Protein AF-A0A3N1NYY8-F1 (afdb_monomer)

pLDDT: mean 71.82, std 21.51, range [33.75, 98.38]

Sequence (166 aa):
MKVAIALFSLLAALGWLFWPKAQLALPPPATKPQPRVITPAPVITAAPLPKAAQKAQQPPITAKPSVPLRDPLAPGIKAHQPVAPQPLGDPEQYLEAENARHQALLADFAKAARPKIAELERLIAKGRAEGISAGQLAKGERKLAALKAALAAVEAKAPIPRLALP

Mean predicted aligned error: 19.96 Å

Nearest PDB structures (foldseek):
  5oql-assembly1_H  TM=4.406E-01  e=4.260E+00  Thermochaetoides thermophila DSM 1495

Solvent-accessible surface area (backbone atoms only — not comparable to full-atom values): 11527 Å² total; per-residue (Å²): 134,82,88,85,89,80,86,86,77,91,87,79,87,69,86,79,80,76,70,83,79,78,77,80,72,73,77,79,80,90,73,79,91,78,91,77,82,90,75,89,74,83,85,80,76,90,77,81,83,82,91,77,74,95,72,82,76,77,76,83,79,84,68,71,83,68,78,70,97,56,65,92,84,57,77,84,75,79,77,78,78,79,78,78,87,71,92,68,88,44,75,66,63,42,55,54,53,50,52,53,52,50,53,51,52,52,50,53,47,47,64,56,45,54,62,50,49,56,50,49,54,52,51,48,54,50,36,59,76,72,66,56,53,69,71,60,48,53,51,50,50,52,53,47,53,50,53,51,50,37,44,52,19,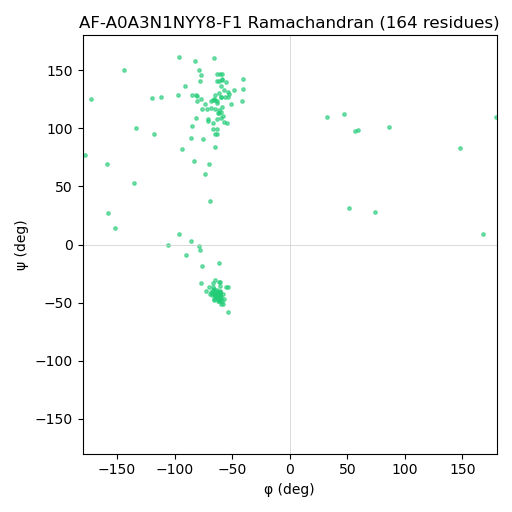59,77,68,74,42,79,63,71,87,69,87,76,131

Structure (mmCIF, N/CA/C/O backbone):
data_AF-A0A3N1NYY8-F1
#
_entry.id   AF-A0A3N1NYY8-F1
#
loop_
_atom_site.group_PDB
_atom_site.id
_atom_site.type_symbol
_atom_site.label_atom_id
_atom_site.label_alt_id
_atom_site.label_comp_id
_atom_site.label_asym_id
_atom_site.label_entity_id
_atom_site.label_seq_id
_atom_site.pdbx_PDB_ins_code
_atom_site.Cartn_x
_atom_site.Cartn_y
_atom_site.Cartn_z
_atom_site.occupancy
_atom_site.B_iso_or_equiv
_atom_site.auth_seq_id
_atom_site.auth_comp_id
_atom_site.auth_asym_id
_atom_site.auth_atom_id
_atom_site.pdbx_PDB_model_num
ATOM 1 N N . MET A 1 1 ? -49.066 16.501 15.777 1.00 33.75 1 MET A N 1
ATOM 2 C CA . MET A 1 1 ? -50.208 15.957 15.011 1.00 33.75 1 MET A CA 1
ATOM 3 C C . MET A 1 1 ? -49.759 15.667 13.581 1.00 33.75 1 MET A C 1
ATOM 5 O O . MET A 1 1 ? -49.187 16.569 12.993 1.00 33.75 1 MET A O 1
ATOM 9 N N . LYS A 1 2 ? -50.054 14.444 13.089 1.00 37.75 2 LYS A N 1
ATOM 10 C CA . LYS A 1 2 ? -50.186 13.982 11.677 1.00 37.75 2 LYS A CA 1
ATOM 11 C C . LYS A 1 2 ? -48.932 14.152 10.787 1.00 37.75 2 LYS A C 1
ATOM 13 O O . LYS A 1 2 ? -48.609 15.261 10.402 1.00 37.75 2 LYS A O 1
ATOM 18 N N . VAL A 1 3 ? -48.084 13.140 10.558 1.00 43.44 3 VAL A N 1
ATOM 19 C CA . VAL A 1 3 ? -48.242 11.916 9.724 1.00 43.44 3 VAL A CA 1
ATOM 20 C C . VAL A 1 3 ? -48.810 12.198 8.329 1.00 43.44 3 VAL A C 1
ATOM 22 O O . VAL A 1 3 ? -49.994 12.497 8.230 1.00 43.44 3 VAL A O 1
ATOM 25 N N . ALA A 1 4 ? -47.996 12.003 7.281 1.00 40.25 4 ALA A N 1
ATOM 26 C CA . ALA A 1 4 ? -48.325 11.123 6.149 1.00 40.25 4 ALA A CA 1
ATOM 27 C C . ALA A 1 4 ? -47.136 10.960 5.182 1.00 40.25 4 ALA A C 1
ATOM 29 O O . ALA A 1 4 ? -46.579 11.921 4.662 1.00 40.25 4 ALA A O 1
ATOM 30 N N . ILE A 1 5 ? -46.791 9.695 4.966 1.00 49.09 5 ILE A N 1
ATOM 31 C CA . ILE A 1 5 ? -45.959 9.134 3.900 1.00 49.09 5 ILE A CA 1
ATOM 32 C C . ILE A 1 5 ? -46.805 9.045 2.620 1.00 49.09 5 ILE A C 1
ATOM 34 O O . ILE A 1 5 ? -47.955 8.630 2.722 1.00 49.09 5 ILE A O 1
ATOM 38 N N . ALA A 1 6 ? -46.232 9.342 1.448 1.00 46.06 6 ALA A N 1
ATOM 39 C CA . ALA A 1 6 ? -46.465 8.632 0.172 1.00 46.06 6 ALA A CA 1
ATOM 40 C C . ALA A 1 6 ? -45.634 9.298 -0.941 1.00 46.06 6 ALA A C 1
ATOM 42 O O . ALA A 1 6 ? -45.799 10.475 -1.237 1.00 46.06 6 ALA A O 1
ATOM 43 N N . LEU A 1 7 ? -44.594 8.621 -1.431 1.00 46.53 7 LEU A N 1
ATOM 44 C CA . LEU A 1 7 ? -44.595 7.948 -2.738 1.00 46.53 7 LEU A CA 1
ATOM 45 C C . LEU A 1 7 ? -44.929 8.866 -3.925 1.00 46.53 7 LEU A C 1
ATOM 47 O O . LEU A 1 7 ? -46.082 9.007 -4.318 1.00 46.53 7 LEU A O 1
ATOM 51 N N . PHE A 1 8 ? -43.878 9.328 -4.599 1.00 46.34 8 PHE A N 1
ATOM 52 C CA . PHE A 1 8 ? -43.872 9.335 -6.057 1.00 46.34 8 PHE A CA 1
ATOM 53 C C . PHE A 1 8 ? -42.728 8.431 -6.516 1.00 46.34 8 PHE A C 1
ATOM 55 O O . PHE A 1 8 ? -41.558 8.807 -6.532 1.00 46.34 8 PHE A O 1
ATOM 62 N N . SER A 1 9 ? -43.084 7.180 -6.792 1.00 41.25 9 SER A N 1
ATOM 63 C CA . SER A 1 9 ? -42.274 6.293 -7.611 1.00 41.25 9 SER A CA 1
ATOM 64 C C . SER A 1 9 ? -42.209 6.828 -9.041 1.00 41.25 9 SER A C 1
ATOM 66 O O . SER A 1 9 ? -43.136 7.485 -9.508 1.00 41.25 9 SER A O 1
ATOM 68 N N . LEU A 1 10 ? -41.193 6.339 -9.754 1.00 43.72 10 LEU A N 1
ATOM 69 C CA . LEU A 1 10 ? -41.241 6.040 -11.186 1.00 43.72 10 LEU A CA 1
ATOM 70 C C . LEU A 1 10 ? -40.928 7.206 -12.142 1.00 43.72 10 LEU A C 1
ATOM 72 O O . LEU A 1 10 ? -41.793 8.008 -12.458 1.00 43.72 10 LEU A O 1
ATOM 76 N N . LEU A 1 11 ? -39.688 7.212 -12.653 1.00 45.38 11 LEU A N 1
ATOM 77 C CA . LEU A 1 11 ? -39.296 7.343 -14.076 1.00 45.38 11 LEU A CA 1
ATOM 78 C C . LEU A 1 11 ? -37.950 8.063 -14.234 1.00 45.38 11 LEU A C 1
ATOM 80 O O . LEU A 1 11 ? -37.887 9.245 -14.541 1.00 45.38 11 LEU A O 1
ATOM 84 N N . ALA A 1 12 ? -36.860 7.309 -14.085 1.00 46.06 12 ALA A N 1
ATOM 85 C CA . ALA A 1 12 ? -35.637 7.520 -14.872 1.00 46.06 12 ALA A CA 1
ATOM 86 C C . ALA A 1 12 ? -34.765 6.247 -14.932 1.00 46.06 12 ALA A C 1
ATOM 88 O O . ALA A 1 12 ? -33.551 6.311 -15.099 1.00 46.06 12 ALA A O 1
ATOM 89 N N . ALA A 1 13 ? -35.369 5.062 -14.815 1.00 49.84 13 ALA A N 1
ATOM 90 C CA . ALA A 1 13 ? -34.802 3.881 -15.450 1.00 49.84 13 ALA A CA 1
ATOM 91 C C . ALA A 1 13 ? -35.262 3.959 -16.907 1.00 49.84 13 ALA A C 1
ATOM 93 O O . ALA A 1 13 ? -36.462 3.878 -17.115 1.00 49.84 13 ALA A O 1
ATOM 94 N N . LEU A 1 14 ? -34.360 4.241 -17.855 1.00 57.25 14 LEU A N 1
ATOM 95 C CA . LEU A 1 14 ? -34.413 3.856 -19.286 1.00 57.25 14 LEU A CA 1
ATOM 96 C C . LEU A 1 14 ? -33.362 4.583 -20.165 1.00 57.25 14 LEU A C 1
ATOM 98 O O . LEU A 1 14 ? -33.362 4.419 -21.378 1.00 57.25 14 LEU A O 1
ATOM 102 N N . GLY A 1 15 ? -32.405 5.327 -19.598 1.00 47.69 15 GLY A N 1
ATOM 103 C CA . GLY A 1 15 ? -31.338 5.967 -20.391 1.00 47.69 15 GLY A CA 1
ATOM 104 C C . GLY A 1 15 ? -30.193 5.048 -20.855 1.00 47.69 15 GLY A C 1
ATOM 105 O O . GLY A 1 15 ? -29.312 5.504 -21.572 1.00 47.69 15 GLY A O 1
ATOM 106 N N . TRP A 1 16 ? -30.178 3.773 -20.449 1.00 49.97 16 TRP A N 1
ATOM 107 C CA . TRP A 1 16 ? -29.107 2.812 -20.778 1.00 49.97 16 TRP A CA 1
ATOM 108 C C . TRP A 1 16 ? -29.502 1.776 -21.841 1.00 49.97 16 TRP A C 1
ATOM 110 O O . TRP A 1 16 ? -28.686 0.939 -22.217 1.00 49.97 16 TRP A O 1
ATOM 120 N N . LEU A 1 17 ? -30.735 1.832 -22.355 1.00 55.97 17 LEU A N 1
ATOM 121 C CA . LEU A 1 17 ? -31.250 0.848 -23.314 1.00 55.97 17 LEU A CA 1
ATOM 122 C C . LEU A 1 17 ? -31.121 1.275 -24.787 1.00 55.97 17 LEU A C 1
ATOM 124 O O . LEU A 1 17 ? -31.659 0.607 -25.664 1.00 55.97 17 LEU A O 1
ATOM 128 N N . PHE A 1 18 ? -30.414 2.370 -25.076 1.00 56.00 18 PHE A N 1
ATOM 129 C CA . PHE A 1 18 ? -30.177 2.829 -26.447 1.00 56.00 18 PHE A CA 1
ATOM 130 C C . PHE A 1 18 ? -28.713 3.231 -26.655 1.00 56.00 18 PHE A C 1
ATOM 132 O O . PHE A 1 18 ? -28.392 4.336 -27.086 1.00 56.00 18 PHE A O 1
ATOM 139 N N . TRP A 1 19 ? -27.801 2.316 -26.318 1.00 54.91 19 TRP A N 1
ATOM 140 C CA . TRP A 1 19 ? -26.434 2.377 -26.827 1.00 54.91 19 TRP A CA 1
ATOM 141 C C . TRP A 1 19 ? -26.425 1.805 -28.250 1.00 54.91 19 TRP A C 1
ATOM 143 O O . TRP A 1 19 ? -26.851 0.658 -28.430 1.00 54.91 19 TRP A O 1
ATOM 153 N N . PRO A 1 20 ? -25.959 2.539 -29.275 1.00 58.97 20 PRO A N 1
ATOM 154 C CA . PRO A 1 20 ? -25.849 1.968 -30.605 1.00 58.97 20 PRO A CA 1
ATOM 155 C C . PRO A 1 20 ? -24.811 0.842 -30.562 1.00 58.97 20 PRO A C 1
ATOM 157 O O . PRO A 1 20 ? -23.627 1.069 -30.305 1.00 58.97 20 PRO A O 1
ATOM 160 N N . LYS A 1 21 ? -25.244 -0.398 -30.823 1.00 56.59 21 LYS A N 1
ATOM 161 C CA . LYS A 1 21 ? -24.328 -1.472 -31.218 1.00 56.59 21 LYS A CA 1
ATOM 162 C C . LYS A 1 21 ? -23.708 -1.045 -32.544 1.00 56.59 21 LYS A C 1
ATOM 164 O O . LYS A 1 21 ? -24.300 -1.258 -33.598 1.00 56.59 21 LYS A O 1
ATOM 169 N N . ALA A 1 22 ? -22.526 -0.438 -32.495 1.00 56.19 22 ALA A N 1
ATOM 170 C CA . ALA A 1 22 ? -21.657 -0.376 -33.654 1.00 56.19 22 ALA A CA 1
ATOM 171 C C . ALA A 1 22 ? -21.415 -1.826 -34.088 1.00 56.19 22 ALA A C 1
ATOM 173 O O . ALA A 1 22 ? -20.736 -2.592 -33.402 1.00 56.19 22 ALA A O 1
ATOM 174 N N . GLN A 1 23 ? -22.064 -2.236 -35.175 1.00 59.00 23 GLN A N 1
ATOM 175 C CA . GLN A 1 23 ? -21.762 -3.497 -35.824 1.00 59.00 23 GLN A CA 1
ATOM 176 C C . GLN A 1 23 ? -20.351 -3.340 -36.380 1.00 59.00 23 GLN A C 1
ATOM 178 O O . GLN A 1 23 ? -20.150 -2.703 -37.412 1.00 59.00 23 GLN A O 1
ATOM 183 N N . LEU A 1 24 ? -19.362 -3.879 -35.665 1.00 54.75 24 LEU A N 1
ATOM 184 C CA . LEU A 1 24 ? -18.068 -4.190 -36.252 1.00 54.75 24 LEU A CA 1
ATOM 185 C C . LEU A 1 24 ? -18.326 -5.283 -37.291 1.00 54.75 24 LEU A C 1
ATOM 187 O O . LEU A 1 24 ? -18.229 -6.474 -37.004 1.00 54.75 24 LEU A O 1
ATOM 191 N N . ALA A 1 25 ? -18.728 -4.871 -38.490 1.00 48.88 25 ALA A N 1
ATOM 192 C CA . ALA A 1 25 ? -18.625 -5.721 -39.653 1.00 48.88 25 ALA A CA 1
ATOM 193 C C . ALA A 1 25 ? -17.130 -5.981 -39.851 1.00 48.88 25 ALA A C 1
ATOM 195 O O . ALA A 1 25 ? -16.366 -5.076 -40.188 1.00 48.88 25 ALA A O 1
ATOM 196 N N . LEU A 1 26 ? -16.708 -7.211 -39.562 1.00 60.06 26 LEU A N 1
ATOM 197 C CA . LEU A 1 26 ? -15.403 -7.704 -39.977 1.00 60.06 26 LEU A CA 1
ATOM 198 C C . LEU A 1 26 ? -15.296 -7.490 -41.496 1.00 60.06 26 LEU A C 1
ATOM 200 O O . LEU A 1 26 ? -16.236 -7.854 -42.213 1.00 60.06 26 LEU A O 1
ATOM 204 N N . PRO A 1 27 ? -14.203 -6.906 -42.014 1.00 60.56 27 PRO A N 1
ATOM 205 C CA . PRO A 1 27 ? -13.989 -6.898 -43.452 1.00 60.56 27 PRO A CA 1
ATOM 206 C C . PRO A 1 27 ? -13.919 -8.358 -43.936 1.00 60.56 27 PRO A C 1
ATOM 208 O O . PRO A 1 27 ? -13.282 -9.182 -43.271 1.00 60.56 27 PRO A O 1
ATOM 211 N N . PRO A 1 28 ? -14.571 -8.721 -45.056 1.00 64.25 28 PRO A N 1
ATOM 212 C CA . PRO A 1 28 ? -14.431 -10.063 -45.602 1.00 64.25 28 PRO A CA 1
ATOM 213 C C . PRO A 1 28 ? -12.957 -10.338 -45.962 1.00 64.25 28 PRO A C 1
ATOM 215 O O . PRO A 1 28 ? -12.239 -9.416 -46.365 1.00 64.25 28 PRO A O 1
ATOM 218 N N . PRO A 1 29 ? -12.486 -11.591 -45.821 1.00 50.75 29 PRO A N 1
ATOM 219 C CA . PRO A 1 29 ? -11.106 -11.954 -46.115 1.00 50.75 29 PRO A CA 1
ATOM 220 C C . PRO A 1 29 ? -10.783 -11.728 -47.596 1.00 50.75 29 PRO A C 1
ATOM 222 O O . PRO A 1 29 ? -11.600 -11.997 -48.476 1.00 50.75 29 PRO A O 1
ATOM 225 N N . ALA A 1 30 ? -9.574 -11.231 -47.859 1.00 55.78 30 ALA A N 1
ATOM 226 C CA . ALA A 1 30 ? -9.076 -10.896 -49.186 1.00 55.78 30 ALA A CA 1
ATOM 227 C C . ALA A 1 30 ? -9.178 -12.079 -50.167 1.00 55.78 30 ALA A C 1
ATOM 229 O O . ALA A 1 30 ? -8.364 -13.004 -50.150 1.00 55.78 30 ALA A O 1
ATOM 230 N N . THR A 1 31 ? -10.150 -12.017 -51.076 1.00 50.44 31 THR A N 1
ATOM 231 C CA . THR A 1 31 ? -10.157 -12.832 -52.294 1.00 50.44 31 THR A CA 1
ATOM 232 C C . THR A 1 31 ? -9.341 -12.127 -53.376 1.00 50.44 31 THR A C 1
ATOM 234 O O . THR A 1 31 ? -9.524 -10.941 -53.638 1.00 50.44 31 THR A O 1
ATOM 237 N N . LYS A 1 32 ? -8.409 -12.881 -53.965 1.00 49.81 32 LYS A N 1
ATOM 238 C CA . LYS A 1 32 ? -7.393 -12.490 -54.958 1.00 49.81 32 LYS A CA 1
ATOM 239 C C . LYS A 1 32 ? -7.902 -11.507 -56.038 1.00 49.81 32 LYS A C 1
ATOM 241 O O . LYS A 1 32 ? -9.018 -11.684 -56.528 1.00 49.81 32 LYS A O 1
ATOM 246 N N . PRO A 1 33 ? -7.079 -10.533 -56.476 1.00 45.78 33 PRO A N 1
ATOM 247 C CA . PRO A 1 33 ? -7.472 -9.554 -57.487 1.00 45.78 33 PRO A CA 1
ATOM 248 C C . PRO A 1 33 ? -7.648 -10.213 -58.863 1.00 45.78 33 PRO A C 1
ATOM 250 O O . PRO A 1 33 ? -6.696 -10.747 -59.431 1.00 45.78 33 PRO A O 1
ATOM 253 N N . GLN A 1 34 ? -8.868 -10.160 -59.404 1.00 45.81 34 GLN A N 1
ATOM 254 C CA . GLN A 1 34 ? -9.127 -10.434 -60.817 1.00 45.81 34 GLN A CA 1
ATOM 255 C C . GLN A 1 34 ? -9.051 -9.129 -61.626 1.00 45.81 34 GLN A C 1
ATOM 257 O O . GLN A 1 34 ? -9.585 -8.109 -61.181 1.00 45.81 34 GLN A O 1
ATOM 262 N N . PRO A 1 35 ? -8.404 -9.132 -62.804 1.00 50.62 35 PRO A N 1
ATOM 263 C CA . PRO A 1 35 ? -8.201 -7.931 -63.596 1.00 50.62 35 PRO A CA 1
ATOM 264 C C . PRO A 1 35 ? -9.466 -7.599 -64.388 1.00 50.62 35 PRO A C 1
ATOM 266 O O . PRO A 1 35 ? -9.980 -8.429 -65.139 1.00 50.62 35 PRO A O 1
ATOM 269 N N . ARG A 1 36 ? -9.954 -6.361 -64.269 1.00 42.50 36 ARG A N 1
ATOM 270 C CA . ARG A 1 36 ? -10.985 -5.842 -65.171 1.00 42.50 36 ARG A CA 1
ATOM 271 C C . ARG A 1 36 ? -10.625 -4.441 -65.660 1.00 42.50 36 ARG A C 1
ATOM 273 O O . ARG A 1 36 ? -10.755 -3.462 -64.942 1.00 42.50 36 ARG A O 1
ATOM 280 N N . VAL A 1 37 ? -10.105 -4.452 -66.885 1.00 43.09 37 VAL A N 1
ATOM 281 C CA . VAL A 1 37 ? -10.245 -3.497 -67.994 1.00 43.09 37 VAL A CA 1
ATOM 282 C C . VAL A 1 37 ? -10.425 -2.019 -67.625 1.00 43.09 37 VAL A C 1
ATOM 284 O O . VAL A 1 37 ? -11.480 -1.567 -67.195 1.00 43.09 37 VAL A O 1
ATOM 287 N N . ILE A 1 38 ? -9.359 -1.284 -67.920 1.00 49.72 38 ILE A N 1
ATOM 288 C CA . ILE A 1 38 ? -9.214 0.171 -67.992 1.00 49.72 38 ILE A CA 1
ATOM 289 C C . ILE A 1 38 ? -10.175 0.770 -69.029 1.00 49.72 38 ILE A C 1
ATOM 291 O O . ILE A 1 38 ? -10.034 0.522 -70.225 1.00 49.72 38 ILE A O 1
ATOM 295 N N . THR A 1 39 ? -11.089 1.628 -68.589 1.00 46.75 39 THR A N 1
ATOM 296 C CA . THR A 1 39 ? -11.624 2.726 -69.406 1.00 46.75 39 THR A CA 1
ATOM 297 C C . THR A 1 39 ? -10.853 4.002 -69.040 1.00 46.75 39 THR A C 1
ATOM 299 O O . THR A 1 39 ? -10.720 4.297 -67.851 1.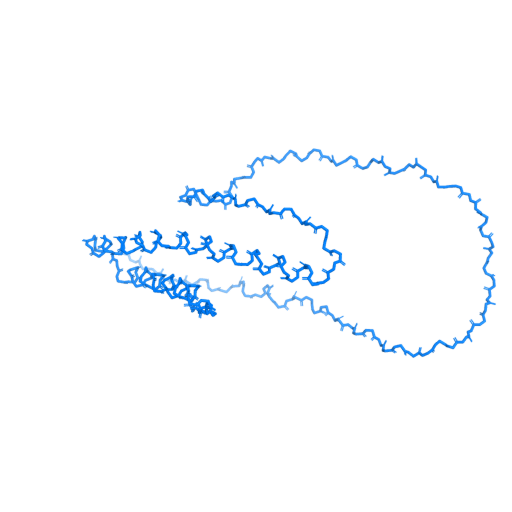00 46.75 39 THR A O 1
ATOM 302 N N . PRO A 1 40 ? -10.304 4.763 -70.006 1.00 48.31 40 PRO A N 1
ATOM 303 C CA . PRO A 1 40 ? -9.529 5.959 -69.696 1.00 48.31 40 PRO A CA 1
ATOM 304 C C . PRO A 1 40 ? -10.453 7.122 -69.304 1.00 48.31 40 PRO A C 1
ATOM 306 O O . PRO A 1 40 ? -11.247 7.600 -70.112 1.00 48.31 40 PRO A O 1
ATOM 309 N N . ALA A 1 41 ? -10.331 7.591 -68.061 1.00 47.59 41 ALA A N 1
ATOM 310 C CA . ALA A 1 41 ? -10.836 8.895 -67.638 1.00 47.59 41 ALA A CA 1
ATOM 311 C C . ALA A 1 41 ? -9.879 10.008 -68.128 1.00 47.59 41 ALA A C 1
ATOM 313 O O . ALA A 1 41 ? -8.669 9.773 -68.199 1.00 47.59 41 ALA A O 1
ATOM 314 N N . PRO A 1 42 ? -10.392 11.199 -68.494 1.00 45.44 42 PRO A N 1
ATOM 315 C CA . PRO A 1 42 ? -9.612 12.263 -69.122 1.00 45.44 42 PRO A CA 1
ATOM 316 C C . PRO A 1 42 ? -8.480 12.767 -68.220 1.00 45.44 42 PRO A C 1
ATOM 318 O O . PRO A 1 42 ? -8.642 12.933 -67.011 1.00 45.44 42 PRO A O 1
ATOM 321 N N . VAL A 1 43 ? -7.335 13.037 -68.846 1.00 50.50 43 VAL A N 1
ATOM 322 C CA . VAL A 1 43 ? -6.149 13.646 -68.239 1.00 50.50 43 VAL A CA 1
ATOM 323 C C . VAL A 1 43 ? -6.525 15.020 -67.683 1.00 50.50 43 VAL A C 1
ATOM 325 O O . VAL A 1 43 ? -6.754 15.958 -68.444 1.00 50.50 43 VAL A O 1
ATOM 328 N N . ILE A 1 44 ? -6.569 15.153 -66.355 1.00 50.72 44 ILE A N 1
ATOM 329 C CA . ILE A 1 44 ? -6.533 16.469 -65.715 1.00 50.72 44 ILE A CA 1
ATOM 330 C C . ILE A 1 44 ? -5.062 16.860 -65.587 1.00 50.72 44 ILE A C 1
ATOM 332 O O . ILE A 1 44 ? -4.323 16.360 -64.740 1.00 50.72 44 ILE A O 1
ATOM 336 N N . THR A 1 45 ? -4.658 17.740 -66.495 1.00 40.94 45 THR A N 1
ATOM 337 C CA . THR A 1 45 ? -3.458 18.573 -66.458 1.00 40.94 45 THR A CA 1
ATOM 338 C C . THR A 1 45 ? -3.193 19.128 -65.056 1.00 40.94 45 THR A C 1
ATOM 340 O O . THR A 1 45 ? -4.089 19.666 -64.407 1.00 40.94 45 THR A O 1
ATOM 343 N N . ALA A 1 46 ? -1.942 19.034 -64.603 1.00 50.72 46 ALA A N 1
ATOM 344 C CA . ALA A 1 46 ? -1.475 19.662 -63.375 1.00 50.72 46 ALA A CA 1
ATOM 345 C C . ALA A 1 46 ? -1.653 21.193 -63.425 1.00 50.72 46 ALA A C 1
ATOM 347 O O . ALA A 1 46 ? -1.157 21.854 -64.337 1.00 50.72 46 ALA A O 1
ATOM 348 N N . ALA A 1 47 ? -2.312 21.751 -62.408 1.00 40.56 47 ALA A N 1
ATOM 349 C CA . ALA A 1 47 ? -2.324 23.175 -62.074 1.00 40.56 47 ALA A CA 1
ATOM 350 C C . ALA A 1 47 ? -2.357 23.334 -60.531 1.00 40.56 47 ALA A C 1
ATOM 352 O O . ALA A 1 47 ? -2.810 22.424 -59.834 1.00 40.56 47 ALA A O 1
ATOM 353 N N . PRO A 1 48 ? -1.790 24.424 -59.982 1.00 41.50 48 PRO A N 1
ATOM 354 C CA . PRO A 1 48 ? -1.041 24.426 -58.722 1.00 41.50 48 PRO A CA 1
ATOM 355 C C . PRO A 1 48 ? -1.908 24.505 -57.455 1.00 41.50 48 PRO A C 1
ATOM 357 O O . PRO A 1 48 ? -3.030 25.005 -57.475 1.00 41.50 48 PRO A O 1
ATOM 360 N N . LEU A 1 49 ? -1.342 24.054 -56.324 1.00 51.03 49 LEU A N 1
ATOM 361 C CA . LEU A 1 49 ? -1.954 24.154 -54.993 1.00 51.03 49 LEU A CA 1
ATOM 362 C C . LEU A 1 49 ? -2.374 25.604 -54.663 1.00 51.03 49 LEU A C 1
ATOM 364 O O . LEU A 1 49 ? -1.515 26.493 -54.681 1.00 51.03 49 LEU A O 1
ATOM 368 N N . PRO A 1 50 ? -3.623 25.854 -54.221 1.00 45.94 50 PRO A N 1
ATOM 369 C CA . PRO A 1 50 ? -3.957 27.104 -53.559 1.00 45.94 50 PRO A CA 1
ATOM 370 C C . PRO A 1 50 ? -3.307 27.144 -52.169 1.00 45.94 50 PRO A C 1
ATOM 372 O O . PRO A 1 50 ? -3.697 26.464 -51.219 1.00 45.94 50 PRO A O 1
ATOM 375 N N . LYS A 1 51 ? -2.283 27.988 -52.066 1.00 53.69 51 LYS A N 1
ATOM 376 C CA . LYS A 1 51 ? -1.543 28.368 -50.860 1.00 53.69 51 LYS A CA 1
ATOM 377 C C . LYS A 1 51 ? -2.400 29.301 -49.981 1.00 53.69 51 LYS A C 1
ATOM 379 O O . LYS A 1 51 ? -2.047 30.454 -49.787 1.00 53.69 51 LYS A O 1
ATOM 384 N N . ALA A 1 52 ? -3.561 28.856 -49.498 1.00 52.59 52 ALA A N 1
ATOM 385 C CA . ALA A 1 52 ? -4.435 29.707 -48.678 1.00 52.59 52 ALA A CA 1
ATOM 386 C C . ALA A 1 52 ? -5.420 28.905 -47.809 1.00 52.59 52 ALA A C 1
ATOM 388 O O . ALA A 1 52 ? -6.623 28.936 -48.032 1.00 52.59 52 ALA A O 1
ATOM 389 N N . ALA A 1 53 ? -4.922 28.192 -46.797 1.00 48.84 53 ALA A N 1
ATOM 390 C CA . ALA A 1 53 ? -5.759 27.771 -45.661 1.00 48.84 53 ALA A CA 1
ATOM 391 C C . ALA A 1 53 ? -4.974 27.594 -44.345 1.00 48.84 53 ALA A C 1
ATOM 393 O O . ALA A 1 53 ? -5.487 27.050 -43.371 1.00 48.84 53 ALA A O 1
ATOM 394 N N . GLN A 1 54 ? -3.733 28.089 -44.272 1.00 52.69 54 GLN A N 1
ATOM 395 C CA . GLN A 1 54 ? -3.000 28.230 -43.011 1.00 52.69 54 GLN A CA 1
ATOM 396 C C . GLN A 1 54 ? -3.400 29.537 -42.311 1.00 52.69 54 GLN A C 1
ATOM 398 O O . GLN A 1 54 ? -2.627 30.488 -42.296 1.00 52.69 54 GLN A O 1
ATOM 403 N N . LYS A 1 55 ? -4.619 29.597 -41.761 1.00 50.84 55 LYS A N 1
ATOM 404 C CA . LYS A 1 55 ? -4.974 30.417 -40.581 1.00 50.84 55 LYS A CA 1
ATOM 405 C C . LYS A 1 55 ? -6.442 30.194 -40.201 1.00 50.84 55 LYS A C 1
ATOM 407 O O . LYS A 1 55 ? -7.297 31.036 -40.438 1.00 50.84 55 LYS A O 1
ATOM 412 N N . ALA A 1 56 ? -6.741 29.069 -39.561 1.00 45.88 56 ALA A N 1
ATOM 413 C CA . ALA A 1 56 ? -7.895 29.024 -38.670 1.00 45.88 56 ALA A CA 1
ATOM 414 C C . ALA A 1 56 ? -7.417 29.526 -37.301 1.00 45.88 56 ALA A C 1
ATOM 416 O O . ALA A 1 56 ? -6.848 28.776 -36.510 1.00 45.88 56 ALA A O 1
ATOM 417 N N . GLN A 1 57 ? -7.552 30.832 -37.067 1.00 46.16 57 GLN A N 1
ATOM 418 C CA . GLN A 1 57 ? -7.386 31.413 -35.738 1.00 46.16 57 GLN A CA 1
ATOM 419 C C . GLN A 1 57 ? -8.461 30.806 -34.831 1.00 46.16 57 GLN A C 1
ATOM 421 O O . GLN A 1 57 ? -9.651 31.021 -35.047 1.00 46.16 57 GLN A O 1
ATOM 426 N N . GLN A 1 58 ? -8.045 30.016 -33.841 1.00 51.62 58 GLN A N 1
ATOM 427 C CA . GLN A 1 58 ? -8.933 29.600 -32.760 1.00 51.62 58 GLN A CA 1
ATOM 428 C C . GLN A 1 58 ? -9.397 30.865 -32.019 1.00 51.62 58 GLN A C 1
ATOM 430 O O . GLN A 1 58 ? -8.550 31.705 -31.694 1.00 51.62 58 GLN A O 1
ATOM 435 N N . PRO A 1 59 ? -10.705 31.054 -31.768 1.00 44.22 59 PRO A N 1
ATOM 436 C CA . PRO A 1 59 ? -11.161 32.187 -30.979 1.00 44.22 59 PRO A CA 1
ATOM 437 C C . PRO A 1 59 ? -10.599 32.075 -29.554 1.00 44.22 59 PRO A C 1
ATOM 439 O O . PRO A 1 59 ? -10.437 30.960 -29.045 1.00 44.22 59 PRO A O 1
ATOM 442 N N . PRO A 1 60 ? -10.296 33.204 -28.890 1.00 47.97 60 PRO A N 1
ATOM 443 C CA . PRO A 1 60 ? -9.848 33.1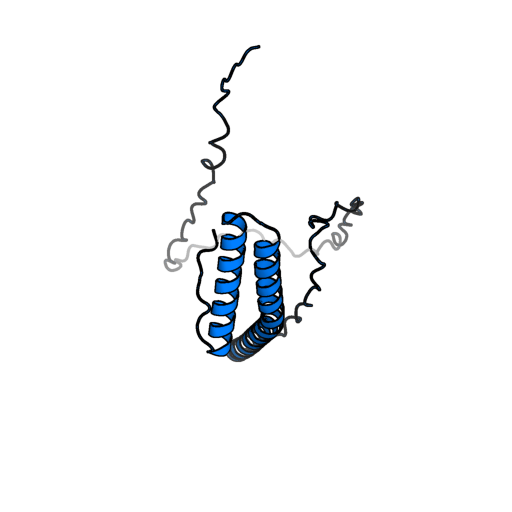83 -27.509 1.00 47.97 60 PRO A CA 1
ATOM 444 C C . PRO A 1 60 ? -10.959 32.577 -26.652 1.00 47.97 60 PRO A C 1
ATOM 446 O O . PRO A 1 60 ? -12.036 33.152 -26.508 1.00 47.97 60 PRO A O 1
ATOM 449 N N . ILE A 1 61 ? -10.704 31.400 -26.084 1.00 53.56 61 ILE A N 1
ATOM 450 C CA . ILE A 1 61 ? -11.537 30.857 -25.018 1.00 53.56 61 ILE A CA 1
ATOM 451 C C . ILE A 1 61 ? -11.402 31.782 -23.804 1.00 53.56 61 ILE A C 1
ATOM 453 O O . ILE A 1 61 ? -10.491 31.646 -22.992 1.00 53.56 61 ILE A O 1
ATOM 457 N N . THR A 1 62 ? -12.316 32.737 -23.647 1.00 55.97 62 THR A N 1
ATOM 458 C CA . THR A 1 62 ? -12.564 33.396 -22.359 1.00 55.97 62 THR A CA 1
ATOM 459 C C . THR A 1 62 ? -13.237 32.385 -21.433 1.00 55.97 62 THR A C 1
ATOM 461 O O . THR A 1 62 ? -14.421 32.463 -21.111 1.00 55.97 62 THR A O 1
ATOM 464 N N . ALA A 1 63 ? -12.475 31.376 -21.016 1.00 57.06 63 ALA A N 1
ATOM 465 C CA . ALA A 1 63 ? -12.876 30.487 -19.949 1.00 57.06 63 ALA A CA 1
ATOM 466 C C . ALA A 1 63 ? -12.813 31.293 -18.646 1.00 57.06 63 ALA A C 1
ATOM 468 O O . ALA A 1 63 ? -11.733 31.579 -18.129 1.00 57.06 63 ALA A O 1
ATOM 469 N N . LYS A 1 64 ? -13.978 31.666 -18.098 1.00 54.25 64 LYS A N 1
ATOM 470 C CA . LYS A 1 64 ? -14.078 31.912 -16.652 1.00 54.25 64 LYS A CA 1
ATOM 471 C C . LYS A 1 64 ? -13.423 30.712 -15.958 1.00 54.25 64 LYS A C 1
ATOM 473 O O . LYS A 1 64 ? -13.725 29.591 -16.372 1.00 54.25 64 LYS A O 1
ATOM 478 N N . PRO A 1 65 ? -12.539 30.901 -14.963 1.00 51.25 65 PRO A N 1
ATOM 479 C CA . PRO A 1 65 ? -11.899 29.776 -14.304 1.00 51.25 65 PRO A CA 1
ATOM 480 C C . PRO A 1 65 ? -12.994 28.888 -13.716 1.00 51.25 65 PRO A C 1
ATOM 482 O O . PRO A 1 65 ? -13.721 29.291 -12.808 1.00 51.25 65 PRO A O 1
ATOM 485 N N . SER A 1 66 ? -13.152 27.704 -14.305 1.00 57.78 66 SER A N 1
ATOM 486 C CA . SER A 1 66 ? -14.022 26.660 -13.793 1.00 57.78 66 SER A CA 1
ATOM 487 C C . SER A 1 66 ? -13.625 26.423 -12.345 1.00 57.78 66 SER A C 1
ATOM 489 O O . SER A 1 66 ? -12.443 26.223 -12.057 1.00 57.78 66 SER A O 1
ATOM 491 N N . VAL A 1 67 ? -14.604 26.478 -11.441 1.00 59.84 67 VAL A N 1
ATOM 492 C CA . VAL A 1 67 ? -14.444 26.042 -10.051 1.00 59.84 67 VAL A CA 1
ATOM 493 C C . VAL A 1 67 ? -13.640 24.739 -10.079 1.00 59.84 67 VAL A C 1
ATOM 495 O O . VAL A 1 67 ? -14.027 23.830 -10.823 1.00 59.84 67 VAL A O 1
ATOM 498 N N . PRO A 1 68 ? -12.494 24.642 -9.379 1.00 58.00 68 PRO A N 1
ATOM 499 C CA . PRO A 1 68 ? -11.708 23.425 -9.429 1.00 58.00 68 PRO A CA 1
ATOM 500 C C . PRO A 1 68 ? -12.613 22.273 -8.991 1.00 58.00 68 PRO A C 1
ATOM 502 O O . PRO A 1 68 ? -13.217 22.332 -7.924 1.00 58.00 68 PRO A O 1
ATOM 505 N N . LEU A 1 69 ? -12.694 21.216 -9.804 1.00 58.16 69 LEU A N 1
ATOM 506 C CA . LEU A 1 69 ? -13.362 19.949 -9.471 1.00 58.16 69 LEU A CA 1
ATOM 507 C C . LEU A 1 69 ? -12.572 19.185 -8.385 1.00 58.16 69 LEU A C 1
ATOM 509 O O . LEU A 1 69 ? -12.375 17.9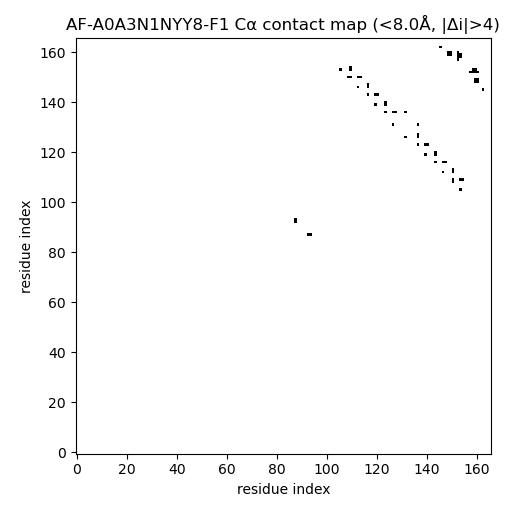76 -8.455 1.00 58.16 69 LEU A O 1
ATOM 513 N N . ARG A 1 70 ? -12.007 19.907 -7.419 1.00 57.03 70 ARG A N 1
ATOM 514 C CA . ARG A 1 70 ? -11.293 19.367 -6.276 1.00 57.03 70 ARG A CA 1
ATOM 515 C C . ARG A 1 70 ? -12.129 19.672 -5.051 1.00 57.03 70 ARG A C 1
ATOM 517 O O . ARG A 1 70 ? -12.496 20.821 -4.824 1.00 57.03 70 ARG A O 1
ATOM 524 N N . ASP A 1 71 ? -12.407 18.630 -4.278 1.00 65.06 71 ASP A N 1
ATOM 525 C CA . ASP A 1 71 ? -12.881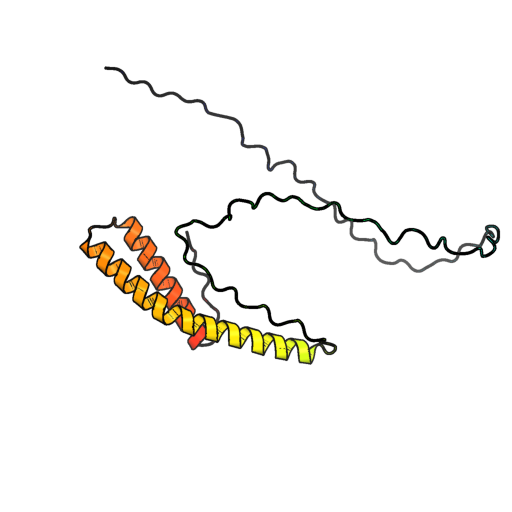 18.784 -2.909 1.00 65.06 71 ASP A CA 1
ATOM 526 C C . ASP A 1 71 ? -11.908 19.736 -2.183 1.00 65.06 71 ASP A C 1
ATOM 528 O O . ASP A 1 71 ? -10.706 19.450 -2.158 1.00 65.06 71 ASP A O 1
ATOM 532 N N . PRO A 1 72 ? -12.371 20.880 -1.645 1.00 66.31 72 PRO A N 1
ATOM 533 C CA . PRO A 1 72 ? -11.508 21.846 -0.967 1.00 66.31 72 PRO A CA 1
ATOM 534 C C . PRO A 1 72 ? -10.809 21.260 0.269 1.00 66.31 72 PRO A C 1
ATOM 536 O O . PRO A 1 72 ? -9.830 21.836 0.740 1.00 66.31 72 PRO A O 1
ATOM 539 N N . LEU A 1 73 ? -11.276 20.117 0.783 1.00 71.44 73 LEU A N 1
ATOM 540 C CA . LEU A 1 73 ? -10.647 19.379 1.878 1.00 71.44 73 LEU A CA 1
ATOM 541 C C . LEU A 1 73 ? -9.620 18.342 1.399 1.00 71.44 73 LEU A C 1
ATOM 543 O O . LEU A 1 73 ? -8.895 17.778 2.222 1.00 71.44 73 LEU A O 1
ATOM 547 N N . ALA A 1 74 ? -9.531 18.071 0.094 1.00 63.59 74 ALA A N 1
ATOM 548 C CA . ALA A 1 74 ? -8.540 17.149 -0.436 1.00 63.59 74 ALA A CA 1
ATOM 549 C C . ALA A 1 74 ? -7.148 17.808 -0.417 1.00 63.59 74 ALA A C 1
ATOM 551 O O . ALA A 1 74 ? -6.947 18.841 -1.064 1.00 63.59 74 ALA A O 1
ATOM 552 N N . PRO A 1 75 ? -6.153 17.223 0.277 1.00 67.31 75 PRO A N 1
ATOM 553 C CA . PRO A 1 75 ? -4.794 17.742 0.246 1.00 67.31 75 PRO A CA 1
ATOM 554 C C . PRO A 1 75 ? -4.260 17.768 -1.191 1.00 67.31 75 PRO A C 1
ATOM 556 O O . PRO A 1 75 ? -4.516 16.867 -1.994 1.00 67.31 75 PRO A O 1
ATOM 559 N N . GLY A 1 76 ? -3.507 18.820 -1.519 1.00 66.94 76 GLY A N 1
ATOM 560 C CA . GLY A 1 76 ? -2.939 19.003 -2.850 1.00 66.94 76 GLY A CA 1
ATOM 561 C C . GLY A 1 76 ? -2.024 17.840 -3.230 1.00 66.94 76 GLY A C 1
ATOM 562 O O . GLY A 1 76 ? -0.963 17.654 -2.638 1.00 66.94 76 GLY A O 1
ATOM 563 N N . ILE A 1 77 ? -2.415 17.069 -4.243 1.00 69.25 77 ILE A N 1
ATOM 564 C CA . ILE A 1 77 ? -1.546 16.051 -4.836 1.00 69.25 77 ILE A CA 1
ATOM 565 C C . ILE A 1 77 ? -0.463 16.796 -5.621 1.00 69.25 77 ILE A C 1
ATOM 567 O O . ILE A 1 77 ? -0.782 17.502 -6.585 1.00 69.25 77 ILE A O 1
ATOM 571 N N . LYS A 1 78 ? 0.807 16.656 -5.215 1.00 71.31 78 LYS A N 1
ATOM 572 C CA . LYS A 1 78 ? 1.935 17.069 -6.057 1.00 71.31 78 LYS A CA 1
ATOM 573 C C . LYS A 1 78 ? 1.868 16.230 -7.327 1.00 71.31 78 LYS A C 1
ATOM 575 O O . LYS A 1 78 ? 1.945 15.006 -7.258 1.00 71.31 78 LYS A O 1
ATOM 580 N N . ALA A 1 79 ? 1.653 16.878 -8.466 1.00 62.69 79 ALA A N 1
ATOM 581 C CA . ALA A 1 79 ? 1.649 16.180 -9.739 1.00 62.69 79 ALA A CA 1
ATOM 582 C C . ALA A 1 79 ? 3.046 15.590 -9.964 1.00 62.69 79 ALA A C 1
ATOM 584 O O . ALA A 1 79 ? 4.033 16.326 -9.966 1.00 62.69 79 ALA A O 1
ATOM 585 N N . HIS A 1 80 ? 3.134 14.271 -10.134 1.00 64.44 80 HIS A N 1
ATOM 586 C CA . HIS A 1 80 ? 4.332 13.677 -10.710 1.00 64.44 80 HIS A CA 1
ATOM 587 C C . HIS A 1 80 ? 4.429 14.165 -12.153 1.00 64.44 80 HIS A C 1
ATOM 589 O O . HIS A 1 80 ? 3.470 14.046 -12.918 1.00 64.44 80 HIS A O 1
ATOM 595 N N . GLN A 1 81 ? 5.566 14.757 -12.508 1.00 64.25 81 GLN A N 1
ATOM 596 C CA . GLN A 1 81 ? 5.806 15.187 -13.875 1.00 64.25 81 GLN A CA 1
ATOM 597 C C . GLN A 1 81 ? 5.941 13.935 -14.752 1.00 64.25 81 GLN A C 1
ATOM 599 O O . GLN A 1 81 ? 6.778 13.082 -14.445 1.00 64.25 81 GLN A O 1
ATOM 604 N N . PRO A 1 82 ? 5.126 13.781 -15.810 1.00 60.31 82 PRO A N 1
ATOM 605 C CA . PRO A 1 82 ? 5.294 12.672 -16.734 1.00 60.31 82 PRO A CA 1
ATOM 606 C C . PRO A 1 82 ? 6.687 12.752 -17.359 1.00 60.31 82 PRO A C 1
ATOM 608 O O . PRO A 1 82 ? 7.068 13.792 -17.897 1.00 60.31 82 PRO A O 1
ATOM 611 N N . VAL A 1 83 ? 7.450 11.662 -17.291 1.00 65.94 83 VAL A N 1
ATOM 612 C CA . VAL A 1 83 ? 8.714 11.554 -18.028 1.00 65.94 83 VAL A CA 1
ATOM 613 C C . VAL A 1 83 ? 8.383 11.563 -19.520 1.00 65.94 83 VAL A C 1
ATOM 615 O O . VAL A 1 83 ? 7.570 10.747 -19.968 1.00 65.94 83 VAL A O 1
ATOM 618 N N . ALA A 1 84 ? 8.984 12.496 -20.265 1.00 66.75 84 ALA A N 1
ATOM 619 C CA . ALA A 1 84 ? 8.770 12.644 -21.701 1.00 66.75 84 ALA A CA 1
ATOM 620 C C . ALA A 1 84 ? 9.069 11.323 -22.441 1.00 66.75 84 ALA A C 1
ATOM 622 O O . ALA A 1 84 ? 10.031 10.635 -22.084 1.00 66.75 84 ALA A O 1
ATOM 623 N N . PRO A 1 85 ? 8.260 10.941 -23.446 1.00 64.75 85 PRO A N 1
ATOM 624 C CA . PRO A 1 85 ? 8.514 9.734 -24.222 1.00 64.75 85 PRO A CA 1
ATOM 625 C C . PRO A 1 85 ? 9.840 9.878 -24.978 1.00 64.75 85 PRO A C 1
ATOM 627 O O . PRO A 1 85 ? 10.026 10.830 -25.735 1.00 64.75 85 PRO A O 1
ATOM 630 N N . GLN A 1 86 ? 10.766 8.944 -24.755 1.00 67.44 86 GLN A N 1
ATOM 631 C CA . GLN A 1 86 ? 11.953 8.806 -25.597 1.00 67.44 86 GLN A CA 1
ATOM 632 C C . GLN A 1 86 ? 11.584 8.070 -26.896 1.00 67.44 86 GLN A C 1
ATOM 634 O O . GLN A 1 86 ? 10.649 7.265 -26.885 1.00 67.44 86 GLN A O 1
ATOM 639 N N . PRO A 1 87 ? 12.269 8.341 -28.021 1.00 63.38 87 PRO A N 1
ATOM 640 C CA . PRO A 1 87 ? 12.054 7.610 -29.264 1.00 63.38 87 PRO A CA 1
ATOM 641 C C . PRO A 1 87 ? 12.500 6.152 -29.093 1.00 63.38 87 PRO A C 1
ATOM 643 O O . PRO A 1 87 ? 13.686 5.841 -29.069 1.00 63.38 87 PRO A O 1
ATOM 646 N N . LEU A 1 88 ? 11.520 5.264 -28.953 1.00 66.00 88 LEU A N 1
ATOM 647 C CA . LEU A 1 88 ? 11.686 3.824 -28.777 1.00 66.00 88 LEU A CA 1
ATOM 648 C C . LEU A 1 88 ? 11.613 3.159 -30.153 1.00 66.00 88 LEU A C 1
ATOM 650 O O . LEU A 1 88 ? 10.545 2.747 -30.597 1.00 66.00 88 LEU A O 1
ATOM 654 N N . GLY A 1 89 ? 12.731 3.158 -30.877 1.00 76.06 89 GLY A N 1
ATOM 655 C CA . GLY A 1 89 ? 12.803 2.559 -32.215 1.00 76.06 89 GLY A CA 1
ATOM 656 C C . GLY A 1 89 ? 12.867 1.027 -32.207 1.00 76.06 89 GLY A C 1
ATOM 657 O O . GLY A 1 89 ? 12.580 0.406 -33.226 1.00 76.06 89 GLY A O 1
ATOM 658 N N . ASP A 1 90 ? 13.224 0.431 -31.069 1.00 84.62 90 ASP A N 1
ATOM 659 C CA . ASP A 1 90 ? 13.459 -1.002 -30.892 1.00 84.62 90 ASP A CA 1
ATOM 660 C C . ASP A 1 90 ? 12.490 -1.577 -29.831 1.00 84.62 90 ASP A C 1
ATOM 662 O O . ASP A 1 90 ? 12.422 -1.036 -28.718 1.00 84.62 90 ASP A O 1
ATOM 666 N N . PRO A 1 91 ? 11.723 -2.643 -30.143 1.00 87.44 91 PRO A N 1
ATOM 667 C CA . PRO A 1 91 ? 10.835 -3.306 -29.190 1.00 87.44 91 PRO A CA 1
ATOM 668 C C . PRO A 1 91 ? 11.511 -3.749 -27.886 1.00 87.44 91 PRO A C 1
ATOM 670 O O . PRO A 1 91 ? 10.894 -3.636 -26.827 1.00 87.44 91 PRO A O 1
ATOM 673 N N . GLU A 1 92 ? 12.762 -4.211 -27.927 1.00 89.81 92 GLU A N 1
ATOM 674 C CA . GLU A 1 92 ? 13.463 -4.672 -26.718 1.00 89.81 92 GLU A CA 1
ATOM 675 C C . GLU A 1 92 ? 13.785 -3.495 -25.787 1.00 89.81 92 GLU A C 1
ATOM 677 O O . GLU A 1 92 ? 13.505 -3.535 -24.586 1.00 89.81 92 GLU A O 1
ATOM 682 N N . GLN A 1 93 ? 14.246 -2.377 -26.356 1.00 88.31 93 GLN A N 1
ATOM 683 C CA . GLN A 1 93 ? 14.504 -1.140 -25.607 1.00 88.31 93 GLN A CA 1
ATOM 684 C C . GLN A 1 93 ? 13.235 -0.596 -24.939 1.00 88.31 93 GLN A C 1
ATOM 686 O O . GLN A 1 93 ? 13.292 -0.006 -23.857 1.00 88.31 93 GLN A O 1
ATOM 691 N N . TYR A 1 94 ? 12.073 -0.802 -25.564 1.00 87.88 94 TYR A N 1
ATOM 692 C CA . TYR A 1 94 ? 10.793 -0.445 -24.962 1.00 87.88 94 TYR A CA 1
ATOM 693 C C . TYR A 1 94 ? 10.477 -1.272 -23.721 1.00 87.88 94 TYR A C 1
ATOM 695 O O . TYR A 1 94 ? 10.119 -0.701 -22.688 1.00 87.88 94 TYR A O 1
ATOM 703 N N . LEU A 1 95 ? 10.635 -2.592 -23.795 1.00 91.69 95 LEU A N 1
ATOM 704 C CA . LEU A 1 95 ? 10.348 -3.477 -22.668 1.00 91.69 95 LEU A CA 1
ATOM 705 C C . LEU A 1 95 ? 11.265 -3.187 -21.476 1.00 91.69 95 LEU A C 1
ATOM 707 O O . LEU A 1 95 ? 10.798 -3.137 -20.336 1.00 91.69 95 LEU A O 1
ATOM 711 N N . GLU A 1 96 ? 12.549 -2.934 -21.722 1.00 90.69 96 GLU A N 1
ATOM 712 C CA . GLU A 1 96 ? 13.500 -2.549 -20.676 1.00 90.69 96 GLU A CA 1
ATOM 713 C C . GLU A 1 96 ? 13.117 -1.225 -20.003 1.00 90.69 96 GLU A C 1
ATOM 715 O O . GLU A 1 96 ? 13.052 -1.144 -18.770 1.00 90.69 96 GLU A O 1
ATOM 720 N N . ALA A 1 97 ? 12.807 -0.197 -20.800 1.00 89.69 97 ALA A N 1
ATOM 721 C CA . ALA A 1 97 ? 12.404 1.106 -20.287 1.00 89.69 97 ALA A CA 1
ATOM 722 C C . ALA A 1 97 ? 11.103 1.024 -19.472 1.00 89.69 97 ALA A C 1
ATOM 724 O O . ALA A 1 97 ? 10.997 1.646 -18.412 1.00 89.69 97 ALA A O 1
ATOM 725 N N . GLU A 1 98 ? 10.122 0.243 -19.927 1.00 90.81 98 GLU A N 1
ATOM 726 C CA . GLU A 1 98 ? 8.855 0.060 -19.217 1.00 90.81 98 GLU A CA 1
ATOM 727 C C . GLU A 1 98 ? 9.055 -0.695 -17.897 1.00 90.81 98 GLU A C 1
ATOM 729 O O . GLU A 1 98 ? 8.534 -0.281 -16.859 1.00 90.81 98 GLU A O 1
ATOM 734 N N . ASN A 1 99 ? 9.889 -1.738 -17.889 1.00 93.19 99 ASN A N 1
ATOM 735 C CA . ASN A 1 99 ? 10.239 -2.465 -16.670 1.00 93.19 99 ASN A CA 1
ATOM 736 C C . ASN A 1 99 ? 10.907 -1.552 -15.633 1.00 93.19 99 ASN A C 1
ATOM 738 O O . ASN A 1 99 ? 10.530 -1.575 -14.457 1.00 93.19 99 ASN A O 1
ATOM 742 N N . ALA A 1 100 ? 11.857 -0.713 -16.054 1.00 90.50 100 ALA A N 1
ATOM 743 C CA . ALA A 1 100 ? 12.517 0.246 -15.171 1.00 90.50 100 ALA A CA 1
ATOM 744 C C . ALA A 1 100 ? 11.527 1.280 -14.606 1.00 90.50 100 ALA A C 1
ATOM 746 O O . ALA A 1 100 ? 11.529 1.562 -13.405 1.00 90.50 100 ALA A O 1
ATOM 747 N N . ARG A 1 101 ? 10.628 1.805 -15.450 1.00 90.25 101 ARG A N 1
ATOM 748 C CA . ARG A 1 101 ? 9.570 2.739 -15.030 1.00 90.25 101 ARG A CA 1
ATOM 749 C C . ARG A 1 101 ? 8.618 2.098 -14.028 1.00 90.25 101 ARG A C 1
ATOM 751 O O . ARG A 1 101 ? 8.286 2.716 -13.017 1.00 90.25 101 ARG A O 1
ATOM 758 N N . HIS A 1 102 ? 8.207 0.862 -14.281 1.00 93.31 102 HIS A N 1
ATOM 759 C CA . HIS A 1 102 ? 7.326 0.126 -13.388 1.00 93.31 102 HIS A CA 1
ATOM 760 C C . HIS A 1 102 ? 7.988 -0.122 -12.025 1.00 93.31 102 HIS A C 1
ATOM 762 O O . HIS A 1 102 ? 7.375 0.124 -10.988 1.00 93.31 102 HIS A O 1
ATOM 768 N N . GLN A 1 103 ? 9.264 -0.517 -11.998 1.00 94.38 103 GLN A N 1
ATOM 769 C CA . GLN A 1 103 ? 10.015 -0.682 -10.748 1.00 94.38 103 GLN A CA 1
ATOM 770 C C . GLN A 1 103 ? 10.139 0.629 -9.960 1.00 94.38 103 GLN A C 1
ATOM 772 O O . GLN A 1 103 ? 9.938 0.630 -8.744 1.00 94.38 103 GLN A O 1
ATOM 777 N N . ALA A 1 104 ? 10.414 1.748 -10.638 1.00 94.81 104 ALA A N 1
ATOM 778 C CA . ALA A 1 104 ? 10.469 3.064 -10.003 1.00 94.81 104 ALA A CA 1
ATOM 779 C C . ALA A 1 104 ? 9.117 3.453 -9.379 1.00 94.81 104 ALA A C 1
ATOM 781 O O . ALA A 1 104 ? 9.068 3.888 -8.229 1.00 94.81 104 ALA A O 1
ATOM 782 N N . LEU A 1 105 ? 8.012 3.210 -10.091 1.00 95.06 105 LEU A N 1
ATOM 783 C CA . LEU A 1 105 ? 6.660 3.458 -9.586 1.00 95.06 105 LEU A CA 1
ATOM 784 C C . LEU A 1 105 ? 6.351 2.633 -8.327 1.00 95.06 105 LEU A C 1
ATOM 786 O O . LEU A 1 105 ? 5.776 3.152 -7.369 1.00 95.06 105 LEU A O 1
ATOM 790 N N . LEU A 1 106 ? 6.743 1.357 -8.305 1.00 95.88 106 LEU A N 1
ATOM 791 C CA . LEU A 1 106 ? 6.562 0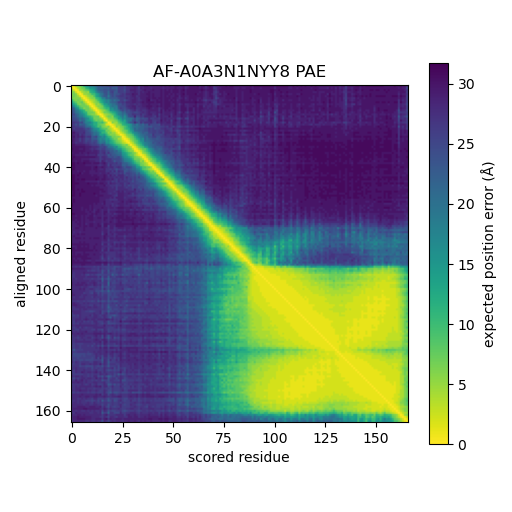.492 -7.138 1.00 95.88 106 LEU A CA 1
ATOM 792 C C . LEU A 1 106 ? 7.396 0.957 -5.934 1.00 95.88 106 LEU A C 1
ATOM 794 O O . LEU A 1 106 ? 6.916 0.917 -4.798 1.00 95.88 106 LEU A O 1
ATOM 798 N N . ALA A 1 107 ? 8.618 1.440 -6.165 1.00 95.94 107 ALA A N 1
ATOM 799 C CA . ALA A 1 107 ? 9.460 2.005 -5.114 1.00 95.94 107 ALA A CA 1
ATOM 800 C C . ALA A 1 107 ? 8.853 3.291 -4.522 1.00 95.94 107 ALA A C 1
ATOM 802 O O . ALA A 1 107 ? 8.787 3.440 -3.296 1.00 95.94 107 ALA A O 1
ATOM 803 N N . ASP A 1 108 ? 8.351 4.186 -5.376 1.00 95.62 108 ASP A N 1
ATOM 804 C CA . ASP A 1 108 ? 7.651 5.403 -4.957 1.00 95.62 108 ASP A CA 1
ATOM 805 C C . ASP A 1 108 ? 6.379 5.077 -4.167 1.00 95.62 108 ASP A C 1
ATOM 807 O O . ASP A 1 108 ? 6.126 5.674 -3.113 1.00 95.62 108 ASP A O 1
ATOM 811 N N . PHE A 1 109 ? 5.616 4.074 -4.611 1.00 96.00 109 PHE A N 1
ATOM 812 C CA . PHE A 1 109 ? 4.472 3.562 -3.864 1.00 96.00 109 PHE A CA 1
ATOM 813 C C . PHE A 1 109 ? 4.882 3.078 -2.470 1.00 96.00 109 PHE A C 1
ATOM 815 O O . PHE A 1 109 ? 4.291 3.515 -1.483 1.00 96.00 109 PHE A O 1
ATOM 822 N N . ALA A 1 110 ? 5.904 2.222 -2.356 1.00 96.88 110 ALA A N 1
ATOM 823 C CA . ALA A 1 110 ? 6.343 1.691 -1.065 1.00 96.88 110 ALA A CA 1
ATOM 824 C C . ALA A 1 110 ? 6.799 2.809 -0.111 1.00 96.88 110 ALA A C 1
ATOM 826 O O . ALA A 1 110 ? 6.455 2.814 1.075 1.00 96.88 110 ALA A O 1
ATOM 827 N N . LYS A 1 111 ? 7.516 3.806 -0.642 1.00 96.81 111 LYS A N 1
ATOM 828 C CA . LYS A 1 111 ? 7.943 4.998 0.100 1.00 96.81 111 LYS A CA 1
ATOM 829 C C . LYS A 1 111 ? 6.755 5.809 0.625 1.00 96.81 111 LYS A C 1
ATOM 831 O O . LYS A 1 111 ? 6.797 6.256 1.769 1.00 96.81 111 LYS A O 1
ATOM 836 N N . ALA A 1 112 ? 5.704 5.985 -0.175 1.00 95.81 112 ALA A N 1
ATOM 837 C CA . ALA A 1 112 ? 4.504 6.722 0.221 1.00 95.81 112 ALA A CA 1
ATOM 838 C C . ALA A 1 112 ? 3.573 5.916 1.149 1.00 95.81 112 ALA A C 1
ATOM 840 O O . ALA A 1 112 ? 2.936 6.484 2.039 1.00 95.81 112 ALA A O 1
ATOM 841 N N . ALA A 1 113 ? 3.500 4.595 0.975 1.00 96.50 113 ALA A N 1
ATOM 842 C CA . ALA A 1 113 ? 2.600 3.723 1.724 1.00 96.50 113 ALA A CA 1
ATOM 843 C C . ALA A 1 113 ? 2.986 3.617 3.205 1.00 96.50 113 ALA A C 1
ATOM 845 O O . ALA A 1 113 ? 2.111 3.682 4.065 1.00 96.50 113 ALA A O 1
ATOM 846 N N . ARG A 1 114 ? 4.283 3.511 3.522 1.00 96.94 114 ARG A N 1
ATOM 847 C CA . ARG A 1 114 ? 4.785 3.362 4.903 1.00 96.94 114 ARG A CA 1
ATOM 848 C C . ARG A 1 114 ? 4.277 4.441 5.874 1.00 96.94 114 ARG A C 1
ATOM 850 O O . ARG A 1 114 ? 3.621 4.076 6.851 1.00 96.94 114 ARG A O 1
ATOM 857 N N . PRO A 1 115 ? 4.497 5.751 5.637 1.00 97.56 115 PRO A N 1
ATOM 858 C CA . PRO A 1 115 ? 3.971 6.779 6.533 1.00 97.56 115 PRO A CA 1
ATOM 859 C C . PRO A 1 115 ? 2.439 6.809 6.539 1.00 97.56 115 PRO A C 1
ATOM 861 O O . PRO A 1 115 ? 1.839 7.107 7.570 1.00 97.56 115 PRO A O 1
ATOM 864 N N . LYS A 1 116 ? 1.786 6.450 5.424 1.00 96.94 116 LYS A N 1
ATOM 865 C CA . LYS A 1 116 ? 0.324 6.431 5.353 1.00 96.94 116 LYS A CA 1
ATOM 866 C C . LYS A 1 116 ? -0.302 5.317 6.194 1.00 96.94 116 LYS A C 1
ATOM 868 O O . LYS A 1 116 ? -1.352 5.532 6.795 1.00 96.94 116 LYS A O 1
ATOM 873 N N . ILE A 1 117 ? 0.338 4.150 6.258 1.00 98.25 117 ILE A N 1
ATOM 874 C CA . ILE A 1 117 ? -0.057 3.038 7.133 1.00 98.25 117 ILE A CA 1
ATOM 875 C C . ILE A 1 117 ? -0.017 3.494 8.594 1.00 98.25 117 ILE A C 1
ATOM 877 O O . ILE A 1 117 ? -1.032 3.389 9.279 1.00 98.25 117 ILE A O 1
ATOM 881 N N . ALA A 1 118 ? 1.100 4.083 9.033 1.00 98.00 118 ALA A N 1
ATOM 882 C CA . ALA A 1 118 ? 1.247 4.583 10.401 1.00 98.00 118 ALA A CA 1
ATOM 883 C C . ALA A 1 118 ? 0.217 5.680 10.736 1.00 98.00 118 ALA A C 1
ATOM 885 O O . ALA A 1 118 ? -0.372 5.701 11.818 1.00 98.00 118 ALA A O 1
ATOM 886 N N . GLU A 1 119 ? -0.055 6.582 9.789 1.00 97.44 119 GLU A N 1
ATOM 887 C CA . GLU A 1 119 ? -1.086 7.608 9.949 1.00 97.44 119 GLU A CA 1
ATOM 888 C C . GLU A 1 119 ? -2.483 6.991 10.131 1.00 97.44 119 GLU A C 1
ATOM 890 O O . GLU A 1 119 ? -3.217 7.394 11.034 1.00 97.44 119 GLU A O 1
ATOM 895 N N . LEU A 1 120 ? -2.852 6.008 9.302 1.00 97.44 120 LEU A N 1
ATOM 896 C CA . LEU A 1 120 ? -4.147 5.329 9.390 1.00 97.44 120 LEU A CA 1
ATOM 897 C C . LEU A 1 120 ? -4.301 4.550 10.698 1.00 97.44 120 LEU A C 1
ATOM 899 O O . LEU A 1 120 ? -5.367 4.611 11.303 1.00 97.44 120 LEU A O 1
ATOM 903 N N . GLU A 1 121 ? -3.254 3.870 11.165 1.00 98.38 121 GLU A N 1
ATOM 904 C CA . GLU A 1 121 ? -3.248 3.201 12.472 1.00 98.38 121 GLU A CA 1
ATOM 905 C C . GLU A 1 121 ? -3.544 4.187 13.602 1.00 98.38 121 GLU A C 1
ATOM 907 O O . GLU A 1 121 ? -4.431 3.946 14.426 1.00 98.38 121 GLU A O 1
ATOM 912 N N . ARG A 1 122 ? -2.872 5.344 13.589 1.00 98.38 122 ARG A N 1
ATOM 913 C CA . ARG A 1 122 ? -3.100 6.414 14.563 1.00 98.38 122 ARG A CA 1
ATOM 914 C C . ARG A 1 122 ? -4.523 6.967 14.487 1.00 98.38 122 ARG A C 1
ATOM 916 O O . ARG A 1 122 ? -5.142 7.187 15.524 1.00 98.38 122 ARG A O 1
ATOM 923 N N . LEU A 1 123 ? -5.049 7.202 13.284 1.00 97.19 123 LEU A N 1
ATOM 924 C CA . LEU A 1 123 ? -6.409 7.718 13.092 1.00 97.19 123 LEU A CA 1
ATOM 925 C C . LEU A 1 123 ? -7.475 6.719 13.550 1.00 97.19 123 LEU A C 1
ATOM 927 O O . LEU A 1 123 ? -8.458 7.130 14.158 1.00 97.19 123 LEU A O 1
ATOM 931 N N . ILE A 1 124 ? -7.276 5.423 13.306 1.00 97.81 124 ILE A N 1
ATOM 932 C CA . ILE A 1 124 ? -8.174 4.368 13.791 1.00 97.81 124 ILE A CA 1
ATOM 933 C C . ILE A 1 124 ? -8.133 4.307 15.321 1.00 97.81 124 ILE A C 1
ATOM 935 O O . ILE A 1 124 ? -9.187 4.287 15.952 1.00 97.81 124 ILE A O 1
ATOM 939 N N . ALA A 1 125 ? -6.944 4.327 15.931 1.00 98.06 125 ALA A N 1
ATOM 940 C CA . ALA A 1 125 ? -6.802 4.330 17.388 1.00 98.06 125 ALA A CA 1
ATOM 941 C C . ALA A 1 125 ? -7.467 5.562 18.026 1.00 98.06 125 ALA A C 1
ATOM 943 O O . ALA A 1 125 ? -8.242 5.425 18.971 1.00 98.06 125 ALA A O 1
ATOM 944 N N . LYS A 1 126 ? -7.232 6.749 17.454 1.00 97.88 126 LYS A N 1
ATOM 945 C CA . LYS A 1 126 ? -7.889 7.995 17.863 1.00 97.88 126 LYS A CA 1
ATOM 946 C C . LYS A 1 126 ? -9.411 7.895 17.725 1.00 97.88 126 LYS A C 1
ATOM 948 O O . LYS A 1 126 ? -10.127 8.183 18.673 1.00 97.88 126 LYS A O 1
ATOM 953 N N . GLY A 1 127 ? -9.901 7.417 16.583 1.00 97.25 127 GLY A N 1
ATOM 954 C CA . GLY A 1 127 ? -11.329 7.247 16.332 1.00 97.25 127 GLY A CA 1
ATOM 955 C C . GLY A 1 127 ? -12.012 6.290 17.309 1.00 97.25 127 GLY A C 1
ATOM 956 O O . GLY A 1 127 ? -13.143 6.543 17.714 1.00 97.25 127 GLY A O 1
ATOM 957 N N . ARG A 1 128 ? -11.323 5.221 17.733 1.00 97.50 128 ARG A N 1
ATOM 958 C CA . ARG A 1 128 ? -11.822 4.325 18.788 1.00 97.50 128 ARG A CA 1
ATOM 959 C C . ARG A 1 128 ? -11.956 5.048 20.126 1.00 97.50 128 ARG A C 1
ATOM 961 O O . ARG A 1 128 ? -12.972 4.880 20.789 1.00 97.50 128 ARG A O 1
ATOM 968 N N . ALA A 1 129 ? -10.966 5.858 20.502 1.00 97.81 129 ALA A N 1
ATOM 969 C CA . ALA A 1 129 ? -11.006 6.638 21.739 1.00 97.81 129 ALA A CA 1
ATOM 970 C C . ALA A 1 129 ? -12.089 7.734 21.717 1.00 97.81 129 ALA A C 1
ATOM 972 O O . ALA A 1 129 ? -12.697 8.017 22.743 1.00 97.81 129 ALA A O 1
ATOM 973 N N . GLU A 1 130 ? -12.360 8.320 20.549 1.00 97.00 130 GLU A N 1
ATOM 974 C CA . GLU A 1 130 ? -13.364 9.378 20.354 1.00 97.00 130 GLU A CA 1
ATOM 975 C C . GLU A 1 130 ? -14.788 8.847 20.099 1.00 97.00 130 GLU A C 1
ATOM 977 O O . GLU A 1 130 ? -15.706 9.631 19.869 1.00 97.00 130 GLU A O 1
ATOM 982 N N . GLY A 1 131 ? -14.998 7.526 20.129 1.00 96.56 131 GLY A N 1
ATOM 983 C CA . GLY A 1 131 ? -16.327 6.927 19.972 1.00 96.56 131 GLY A CA 1
ATOM 984 C C . GLY A 1 131 ? -16.880 6.950 18.540 1.00 96.56 131 GLY A C 1
ATOM 985 O O . GLY A 1 131 ? -18.097 6.958 18.351 1.00 96.56 131 GLY A O 1
ATOM 986 N N . ILE A 1 132 ? -16.017 6.947 17.516 1.00 95.25 132 ILE A N 1
ATOM 987 C CA . ILE A 1 132 ? -16.438 6.796 16.114 1.00 95.25 132 ILE A CA 1
ATOM 988 C C . ILE A 1 132 ? -17.192 5.468 15.929 1.00 95.25 132 ILE A C 1
ATOM 990 O O . ILE A 1 132 ? -16.831 4.439 16.500 1.00 95.25 132 ILE A O 1
ATOM 994 N N . SER A 1 133 ? -18.230 5.475 15.085 1.00 96.62 133 SER A N 1
ATOM 995 C CA . SER A 1 133 ? -19.063 4.294 14.849 1.00 96.62 133 SER A CA 1
ATOM 996 C C . SER A 1 133 ? -18.270 3.091 14.323 1.00 96.62 133 SER A C 1
ATOM 998 O O . SER A 1 133 ? -17.342 3.218 13.517 1.00 96.62 133 SER A O 1
ATOM 1000 N N . ALA A 1 134 ? -18.702 1.889 14.717 1.00 95.31 134 ALA A N 1
ATOM 1001 C CA . ALA A 1 134 ? -18.068 0.633 14.315 1.00 95.31 134 ALA A CA 1
ATOM 1002 C C . ALA A 1 134 ? -17.962 0.474 12.787 1.00 95.31 134 ALA A C 1
ATOM 1004 O O . ALA A 1 134 ? -16.952 -0.009 12.283 1.00 95.31 134 ALA A O 1
ATOM 1005 N N . GLY A 1 135 ? -18.962 0.938 12.027 1.00 96.12 135 GLY A N 1
ATOM 1006 C CA . GLY A 1 135 ? -18.927 0.891 10.561 1.00 96.12 135 GLY A CA 1
ATOM 1007 C C . GLY A 1 135 ? -17.803 1.739 9.954 1.00 96.12 135 GLY A C 1
ATOM 1008 O O . GLY A 1 135 ? -17.139 1.309 9.006 1.00 96.12 135 GLY A O 1
ATOM 1009 N N . GLN A 1 136 ? -17.545 2.918 10.524 1.00 93.44 136 GLN A N 1
ATOM 1010 C CA . GLN A 1 136 ? -16.474 3.812 10.077 1.00 93.44 136 GLN A CA 1
ATOM 1011 C C . GLN A 1 136 ? -15.095 3.272 10.470 1.00 93.44 136 GLN A C 1
ATOM 1013 O O . GLN A 1 136 ? -14.176 3.293 9.647 1.00 93.44 136 GLN A O 1
ATOM 1018 N N . LEU A 1 137 ? -14.966 2.708 11.675 1.00 97.12 137 LEU A N 1
ATOM 1019 C CA . LEU A 1 137 ? -13.752 2.009 12.106 1.00 97.12 137 LEU A CA 1
ATOM 1020 C C . LEU A 1 137 ? -13.443 0.814 11.198 1.00 97.12 137 LEU A C 1
ATOM 1022 O O . LEU A 1 137 ? -12.344 0.733 10.654 1.00 97.12 137 LEU A O 1
ATOM 1026 N N . ALA A 1 138 ? -14.438 -0.028 10.910 1.00 95.81 138 ALA A N 1
ATOM 1027 C CA . ALA A 1 138 ? -14.294 -1.171 10.012 1.00 95.81 138 ALA A CA 1
ATOM 1028 C C . ALA A 1 138 ? -13.916 -0.757 8.579 1.00 95.81 138 ALA A C 1
ATOM 1030 O O . ALA A 1 138 ? -13.224 -1.485 7.866 1.00 95.81 138 ALA A O 1
ATOM 1031 N N . LYS A 1 139 ? -14.371 0.410 8.104 1.00 94.19 139 LYS A N 1
ATOM 1032 C CA . LYS A 1 139 ? -13.929 0.961 6.812 1.00 94.19 139 LYS A CA 1
ATOM 1033 C C . LYS A 1 139 ? -12.449 1.357 6.858 1.00 94.19 139 LYS A C 1
ATOM 1035 O O . LYS A 1 139 ? -11.719 1.067 5.910 1.00 94.19 139 LYS A O 1
ATOM 1040 N N . GLY A 1 140 ? -12.010 2.001 7.939 1.00 95.19 140 GLY A N 1
ATOM 1041 C CA . GLY A 1 140 ? -10.606 2.349 8.164 1.00 95.19 140 GLY A CA 1
ATOM 1042 C C . GLY A 1 140 ? -9.706 1.115 8.230 1.00 95.19 140 GLY A C 1
ATOM 1043 O O . GLY A 1 140 ? -8.703 1.048 7.526 1.00 95.19 140 GLY A O 1
ATOM 1044 N N . GLU A 1 141 ? -10.105 0.109 9.002 1.00 97.06 141 GLU 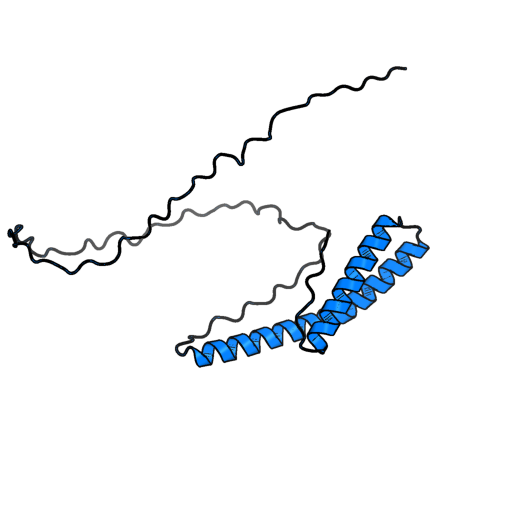A N 1
ATOM 1045 C CA . GLU A 1 141 ? -9.380 -1.156 9.167 1.00 97.06 141 GLU A CA 1
ATOM 1046 C C . GLU A 1 141 ? -9.243 -1.923 7.851 1.00 97.06 141 GLU A C 1
ATOM 1048 O O . GLU A 1 141 ? -8.152 -2.383 7.522 1.00 97.06 141 GLU A O 1
ATOM 1053 N N . ARG A 1 142 ? -10.309 -1.991 7.043 1.00 96.12 142 ARG A N 1
ATOM 1054 C CA . ARG A 1 142 ? -10.251 -2.602 5.706 1.00 96.12 142 ARG A CA 1
ATOM 1055 C C . ARG A 1 142 ? -9.260 -1.889 4.788 1.00 96.12 142 ARG A C 1
ATOM 1057 O O . ARG A 1 142 ? -8.475 -2.546 4.109 1.00 96.12 142 ARG A O 1
ATOM 1064 N N . LYS A 1 143 ? -9.250 -0.551 4.792 1.00 95.00 143 LYS A N 1
ATOM 1065 C CA . LYS A 1 143 ? -8.268 0.236 4.026 1.00 95.00 143 LYS A CA 1
ATOM 1066 C C . LYS A 1 143 ? -6.842 -0.002 4.515 1.00 95.00 143 LYS A C 1
ATOM 1068 O O . LYS A 1 143 ? -5.940 -0.150 3.696 1.00 95.00 143 LYS A O 1
ATOM 1073 N N . LEU A 1 144 ? -6.644 -0.050 5.831 1.00 97.25 144 LEU A N 1
ATOM 1074 C CA . LEU A 1 144 ? -5.346 -0.325 6.439 1.00 97.25 144 LEU A CA 1
ATOM 1075 C C . LEU A 1 144 ? -4.832 -1.715 6.044 1.00 97.25 144 LEU A C 1
ATOM 1077 O O . LEU A 1 144 ? -3.695 -1.837 5.594 1.00 97.25 144 LEU A O 1
ATOM 1081 N N . ALA A 1 145 ? -5.674 -2.744 6.165 1.00 96.69 145 ALA A N 1
ATOM 1082 C CA . ALA A 1 145 ? -5.342 -4.106 5.760 1.00 96.69 145 ALA A CA 1
ATOM 1083 C C . ALA A 1 145 ? -4.970 -4.166 4.274 1.00 96.69 145 ALA A C 1
ATOM 1085 O O . ALA A 1 145 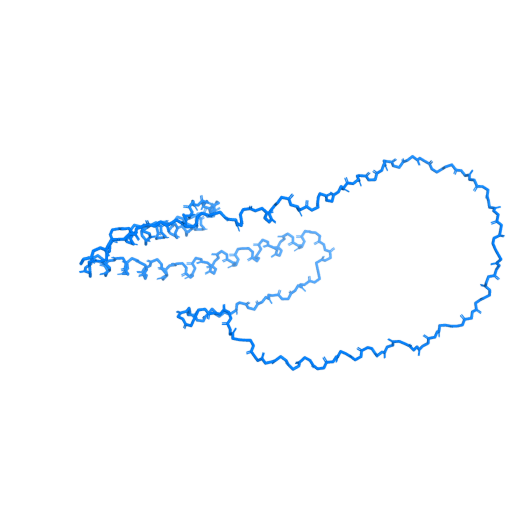? -3.970 -4.783 3.912 1.00 96.69 145 ALA A O 1
ATOM 1086 N N . ALA A 1 146 ? -5.719 -3.455 3.427 1.00 95.88 146 ALA A N 1
ATOM 1087 C CA . ALA A 1 146 ? -5.441 -3.417 2.003 1.00 95.88 146 ALA A CA 1
ATOM 1088 C C . ALA A 1 146 ? -4.108 -2.765 1.654 1.00 95.88 146 ALA A C 1
ATOM 1090 O O . ALA A 1 146 ? -3.344 -3.301 0.852 1.00 95.88 146 ALA A O 1
ATOM 1091 N N . LEU A 1 147 ? -3.801 -1.641 2.297 1.00 96.81 147 LEU A N 1
ATOM 1092 C CA . LEU A 1 147 ? -2.545 -0.942 2.073 1.00 96.81 147 LEU A CA 1
ATOM 1093 C C . LEU A 1 147 ? -1.344 -1.766 2.560 1.00 96.81 147 LEU A C 1
ATOM 1095 O O . LEU A 1 147 ? -0.328 -1.819 1.871 1.00 96.81 147 LEU A O 1
ATOM 1099 N N . LYS A 1 148 ? -1.476 -2.461 3.699 1.00 97.69 148 LYS A N 1
ATOM 1100 C CA . LYS A 1 148 ? -0.450 -3.386 4.208 1.00 97.69 148 LYS A CA 1
ATOM 1101 C C . LYS A 1 148 ? -0.216 -4.563 3.266 1.00 97.69 148 LYS A C 1
ATOM 1103 O O . LYS A 1 148 ? 0.931 -4.878 2.971 1.00 97.69 148 LYS A O 1
ATOM 1108 N N . ALA A 1 149 ? -1.285 -5.186 2.773 1.00 96.94 149 ALA A N 1
ATOM 1109 C CA . ALA A 1 149 ? -1.182 -6.308 1.846 1.00 96.94 149 ALA A CA 1
ATOM 1110 C C . ALA A 1 149 ? -0.525 -5.892 0.519 1.00 96.94 149 ALA A C 1
ATOM 1112 O O . ALA A 1 149 ? 0.336 -6.603 0.008 1.00 96.94 149 ALA A O 1
ATOM 1113 N N . ALA A 1 150 ? -0.882 -4.717 -0.009 1.00 96.25 150 ALA A N 1
ATOM 1114 C CA . ALA A 1 150 ? -0.248 -4.171 -1.203 1.00 96.25 150 ALA A CA 1
ATOM 1115 C C . ALA A 1 150 ? 1.241 -3.871 -0.980 1.00 96.25 150 ALA A C 1
ATOM 1117 O O . ALA A 1 150 ? 2.061 -4.252 -1.809 1.00 96.25 150 ALA A O 1
ATOM 1118 N N . LEU A 1 151 ? 1.606 -3.241 0.144 1.00 97.44 151 LEU A N 1
ATOM 1119 C CA . LEU A 1 151 ? 3.007 -2.979 0.481 1.00 97.44 151 LEU A CA 1
ATOM 1120 C C . LEU A 1 151 ? 3.813 -4.280 0.598 1.00 97.44 151 LEU A C 1
ATOM 1122 O O . LEU A 1 151 ? 4.868 -4.389 -0.018 1.00 97.44 151 LEU A O 1
ATOM 1126 N N . ALA A 1 152 ? 3.288 -5.275 1.315 1.00 97.81 152 ALA A N 1
ATOM 1127 C CA . ALA A 1 152 ? 3.939 -6.573 1.463 1.00 97.81 152 ALA A CA 1
ATOM 1128 C C . ALA A 1 152 ? 4.139 -7.273 0.108 1.00 97.81 152 ALA A C 1
ATOM 1130 O O . ALA A 1 152 ? 5.203 -7.831 -0.142 1.00 97.81 152 ALA A O 1
ATOM 1131 N N . ALA A 1 153 ? 3.152 -7.204 -0.792 1.00 96.81 153 ALA A N 1
ATOM 1132 C CA . ALA A 1 153 ? 3.281 -7.753 -2.139 1.00 96.81 153 ALA A CA 1
ATOM 1133 C C . ALA A 1 153 ? 4.379 -7.044 -2.945 1.00 96.81 153 ALA A C 1
ATOM 1135 O O . ALA A 1 153 ? 5.201 -7.711 -3.567 1.00 96.81 153 ALA A O 1
ATOM 1136 N N . VAL A 1 154 ? 4.449 -5.710 -2.886 1.00 96.75 154 VAL A N 1
ATOM 1137 C CA . VAL A 1 154 ? 5.505 -4.937 -3.558 1.00 96.75 154 VAL A CA 1
ATOM 1138 C C . VAL A 1 154 ? 6.893 -5.294 -3.022 1.00 96.75 154 VAL A C 1
ATOM 1140 O O . VAL A 1 154 ? 7.813 -5.509 -3.808 1.00 96.75 154 VAL A O 1
ATOM 1143 N N . GLU A 1 155 ? 7.047 -5.416 -1.703 1.00 95.81 155 GLU A N 1
ATOM 1144 C CA . GLU A 1 155 ? 8.318 -5.794 -1.071 1.00 95.81 155 GLU A CA 1
ATOM 1145 C C . GLU A 1 155 ? 8.725 -7.236 -1.407 1.00 95.81 155 GLU A C 1
ATOM 1147 O O . GLU A 1 155 ? 9.898 -7.505 -1.665 1.00 95.81 155 GLU A O 1
ATOM 1152 N N . ALA A 1 156 ? 7.753 -8.145 -1.501 1.00 96.94 156 ALA A N 1
ATOM 1153 C CA . ALA A 1 156 ? 7.959 -9.525 -1.933 1.00 96.94 156 ALA A CA 1
ATOM 1154 C C . ALA A 1 156 ? 8.097 -9.684 -3.460 1.00 96.94 156 ALA A C 1
ATOM 1156 O O . ALA A 1 156 ? 8.272 -10.804 -3.936 1.00 96.94 156 ALA A O 1
ATOM 1157 N N . LYS A 1 157 ? 7.989 -8.593 -4.237 1.00 94.88 157 LYS A N 1
ATOM 1158 C CA . LYS A 1 157 ? 7.898 -8.612 -5.711 1.00 94.88 157 LYS A CA 1
ATOM 1159 C C . LYS A 1 157 ? 6.798 -9.555 -6.232 1.00 94.88 157 LYS A C 1
ATOM 1161 O O . LYS A 1 157 ? 6.920 -10.142 -7.305 1.00 94.88 157 LYS A O 1
ATOM 1166 N N . ALA A 1 158 ? 5.727 -9.701 -5.461 1.00 94.06 158 ALA A N 1
ATOM 1167 C CA . ALA A 1 158 ? 4.563 -10.515 -5.764 1.00 94.06 158 ALA A CA 1
ATOM 1168 C C . ALA A 1 158 ? 3.441 -9.665 -6.396 1.00 94.06 158 ALA A C 1
ATOM 1170 O O . ALA A 1 158 ? 3.422 -8.439 -6.245 1.00 94.06 158 ALA A O 1
ATOM 1171 N N . PRO A 1 159 ? 2.468 -10.292 -7.081 1.00 91.50 159 PRO A N 1
ATOM 1172 C CA . PRO A 1 159 ? 1.294 -9.588 -7.584 1.00 91.50 159 PRO A CA 1
ATOM 1173 C C . PRO A 1 159 ? 0.535 -8.873 -6.459 1.00 91.50 159 PRO A C 1
ATOM 1175 O O . PRO A 1 159 ? 0.235 -9.468 -5.423 1.00 91.50 159 PRO A O 1
ATOM 1178 N N . ILE A 1 160 ? 0.182 -7.602 -6.677 1.00 89.19 160 ILE A N 1
ATOM 1179 C CA . ILE A 1 160 ? -0.604 -6.829 -5.709 1.00 89.19 160 ILE A CA 1
ATOM 1180 C C . ILE A 1 160 ? -2.011 -7.445 -5.610 1.00 89.19 160 ILE A C 1
ATOM 1182 O O . ILE A 1 160 ? -2.701 -7.555 -6.631 1.00 89.19 160 ILE A O 1
ATOM 1186 N N . PRO A 1 161 ? -2.472 -7.837 -4.408 1.00 87.19 161 PRO A N 1
ATOM 1187 C CA . PRO A 1 161 ? -3.769 -8.474 -4.246 1.00 87.19 161 PRO A CA 1
ATOM 1188 C C . PRO A 1 161 ? -4.901 -7.512 -4.621 1.00 87.19 161 PRO A C 1
ATOM 1190 O O . PRO A 1 161 ? -4.989 -6.392 -4.112 1.00 87.19 161 PRO A O 1
ATOM 1193 N N . ARG A 1 162 ? -5.812 -7.966 -5.490 1.00 79.06 162 ARG A N 1
ATOM 1194 C CA . ARG A 1 162 ? -7.057 -7.247 -5.790 1.00 79.06 162 ARG A CA 1
ATOM 1195 C C . ARG A 1 162 ? -8.024 -7.424 -4.631 1.00 79.06 162 ARG A C 1
ATOM 1197 O O . ARG A 1 162 ? -8.786 -8.384 -4.580 1.00 79.06 162 ARG A O 1
ATOM 1204 N N . LEU A 1 163 ? -7.972 -6.504 -3.683 1.00 68.12 163 LEU A N 1
ATOM 1205 C CA . LEU A 1 163 ? -8.925 -6.482 -2.585 1.00 68.12 163 LEU A CA 1
ATOM 1206 C C . LEU A 1 163 ? -10.210 -5.814 -3.061 1.00 68.12 163 LEU A C 1
ATOM 1208 O O . LEU A 1 163 ? -10.173 -4.724 -3.631 1.00 68.12 163 LEU A O 1
ATOM 1212 N N . ALA A 1 164 ? -11.341 -6.485 -2.844 1.00 56.31 164 ALA A N 1
ATOM 1213 C CA . ALA A 1 164 ? -12.656 -5.925 -3.112 1.00 56.31 164 ALA A CA 1
ATOM 1214 C C . ALA A 1 164 ? -12.865 -4.711 -2.194 1.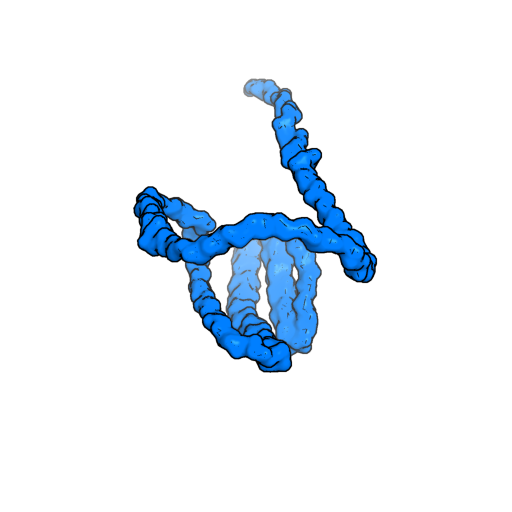00 56.31 164 ALA A C 1
ATOM 1216 O O . ALA A 1 164 ? -13.142 -4.850 -1.001 1.00 56.31 164 ALA A O 1
ATOM 1217 N N . LEU A 1 165 ? -12.656 -3.513 -2.739 1.00 52.91 165 LEU A N 1
ATOM 1218 C CA . LEU A 1 165 ? -13.043 -2.277 -2.077 1.00 52.91 165 LEU A CA 1
ATOM 1219 C C . LEU A 1 165 ? -14.564 -2.126 -2.257 1.00 52.91 165 LEU A C 1
ATOM 1221 O O . LEU A 1 165 ? -15.025 -2.227 -3.394 1.00 52.91 165 LEU A O 1
ATOM 1225 N N . PRO A 1 166 ? -15.332 -1.963 -1.165 1.00 49.69 166 PRO A N 1
ATOM 1226 C CA . PRO A 1 166 ? -16.779 -1.780 -1.230 1.00 49.69 166 PRO A CA 1
ATOM 1227 C C . PRO A 1 166 ? -17.165 -0.410 -1.791 1.00 49.69 166 PRO A C 1
ATOM 1229 O O . PRO A 1 166 ? -16.393 0.560 -1.582 1.00 49.69 166 PRO A O 1
#

Secondary structure (DSSP, 8-state):
--------------TTS--------PPPP---PPP--PPPPP--------------------------SS-TTS----PPPPPPPP---SHHHHHHHHHHHHHHHHHHHHHHHHHHHHHHHHHHHHHHHTT--HHHHHHHHHHHHHHHHHHHHHHTTPPPP-----

Foldseek 3Di:
DDDDDDDDDDDDPDPVPDDDPPPPPPDPPDDDDDDDDDDDDDDDDDDDDDPDDPDPDDPPPPDPPDDPPDDPPDPDDDDDDDDDDDPCPDPVVVVVVVVVVVLVVLVVLLVVLVVVLVVLVVVLVVCVVVVPDPVVSVLSVLVSVLSVQQNVCSVVVHDRDPDPND

Radius of gyration: 30.53 Å; Cα contacts (8 Å, |Δi|>4): 34; chains: 1; bounding box: 65×46×91 Å

Organism: NCBI:txid584787